Protein 8T9S (pdb70)

B-factor: mean 31.61, std 13.05, range [14.84, 89.94]

Foldseek 3Di:
DLVVQVLQLVQCQQLVFFVHSGGHSVFFDDKDKDWDDWDWDAPPVGRTDTRHIDIWIWTATNVGDITTGDVVLVVVQVVCVVVVHHHPD

Nearest PDB structures (foldseek):
  8t9s-assembly1_A  TM=1.011E+00  e=2.489E-17  Mycobacterium phage Phaedrus
  3ecp-assembly1_A-2  TM=4.169E-01  e=4.786E-01  Escherichia coli
  4dm0-assembly1_A-2  TM=3.915E-01  e=5.755E-01  Escherichia coli
  1mus-assembly1_A-2  TM=3.940E-01  e=6.921E-01  Escherichia coli
  1muh-assembly1_A-2  TM=3.281E-01  e=4.233E-01  Escherichia coli

Solvent-accessible surface area: 6319 Å² total; per-residue (Å²): 96,66,103,80,37,39,98,99,4,8,5,92,31,0,24,72,108,83,142,66,158,90,7,83,20,179,23,28,74,26,96,86,87,80,156,50,138,37,74,141,22,89,40,141,191,53,93,138,90,68,105,132,71,108,68,48,10,25,0,26,5,98,82,56,32,195,9,107,3,55,34,44,34,20,90,78,1,106,111,61,49,88,88,73,102,121,23,53,100

Secondary structure (DSSP, 8-state):
-HHHHHHHHHHHHHHTT---S---GGGEEEEEEEEEPPEEEE-TTS-EEEE--EEEEEEEETTS-EEEEPHHHHHHHHHHHHTTPPS--

Structure (mmCIF, N/CA/C/O backbone):
data_8T9S
#
_entry.id   8T9S
#
_cell.length_a   83.893
_cell.length_b   83.893
_cell.length_c   83.893
_cell.angle_alpha   90.00
_cell.angle_beta   90.00
_cell.angle_gamma   90.00
#
_symmetry.space_group_name_H-M   'I 2 3'
#
loop_
_entity.id
_entity.type
_entity.pdbx_description
1 polymer 'Minor tail protein'
2 non-polymer 'MAGNESIUM ION'
3 water water
#
loop_
_atom_site.group_PDB
_atom_site.id
_atom_site.type_symbol
_atom_site.label_atom_id
_atom_site.label_alt_id
_atom_site.label_comp_id
_atom_site.label_asym_id
_atom_site.label_entity_id
_atom_site.label_seq_id
_atom_site.pdbx_PDB_ins_code
_atom_site.Cartn_x
_atom_site.Cartn_y
_atom_site.Cartn_z
_atom_site.occupancy
_atom_site.B_iso_or_equiv
_atom_site.auth_seq_id
_atom_site.auth_comp_id
_atom_site.auth_asym_id
_atom_site.auth_atom_id
_atom_site.pdbx_PDB_model_num
ATOM 1 N N . GLY A 1 1 ? 10.826 -8.892 -0.073 1.00 40.10 -1 GLY A N 1
ATOM 2 C CA . GLY A 1 1 ? 12.285 -8.691 -0.249 1.00 37.38 -1 GLY A CA 1
ATOM 3 C C . GLY A 1 1 ? 13.072 -9.555 0.718 1.00 33.71 -1 GLY A C 1
ATOM 4 O O . GLY A 1 1 ? 13.961 -10.322 0.308 1.00 32.26 -1 GLY A O 1
ATOM 10 N N . SER A 1 2 ? 12.736 -9.449 2.010 1.00 31.89 0 SER A N 1
ATOM 11 C CA . SER A 1 2 ? 13.522 -10.146 3.01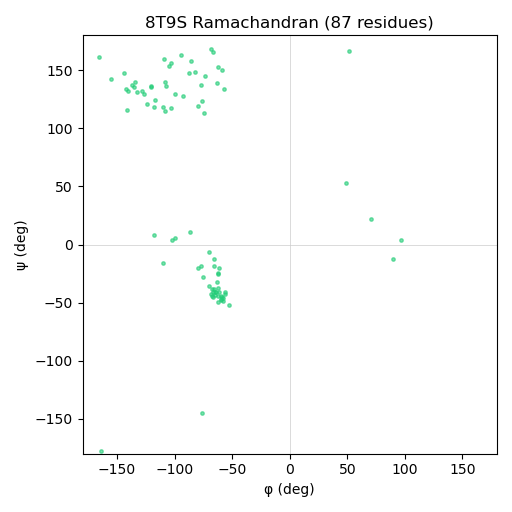8 1.00 30.03 0 SER A CA 1
ATOM 12 C C . SER A 1 2 ? 13.321 -11.649 2.945 1.00 25.17 0 SER A C 1
ATOM 13 O O . SER A 1 2 ? 14.267 -12.389 3.165 1.00 23.13 0 SER A O 1
ATOM 21 N N . VAL A 1 3 ? 12.102 -12.121 2.628 1.00 23.48 1 VAL A N 1
ATOM 22 C CA . VAL A 1 3 ? 11.897 -13.577 2.509 1.00 21.48 1 VAL A CA 1
ATOM 23 C C . VAL A 1 3 ? 12.635 -14.129 1.295 1.00 19.58 1 VAL A C 1
ATOM 24 O O . VAL A 1 3 ? 13.258 -15.183 1.361 1.00 19.42 1 VAL A O 1
ATOM 37 N N . THR A 1 4 ? 12.580 -13.429 0.171 1.00 18.88 2 THR A N 1
ATOM 38 C CA . THR A 1 4 ? 13.407 -13.832 -0.959 1.00 18.98 2 THR A CA 1
ATOM 39 C C . THR A 1 4 ? 14.873 -13.976 -0.545 1.00 18.20 2 THR A C 1
ATOM 40 O O . THR A 1 4 ? 15.525 -15.001 -0.797 1.00 17.95 2 THR A O 1
ATOM 51 N N . ALA A 1 5 ? 15.402 -12.940 0.091 1.00 18.19 3 ALA A N 1
ATOM 52 C CA . ALA A 1 5 ? 16.811 -12.932 0.427 1.00 18.35 3 ALA A CA 1
ATOM 53 C C . ALA A 1 5 ? 17.159 -14.033 1.410 1.00 17.62 3 ALA A C 1
ATOM 54 O O . ALA A 1 5 ? 18.224 -14.647 1.308 1.00 17.96 3 ALA A O 1
ATOM 61 N N . PHE A 1 6 ? 16.309 -14.254 2.399 1.00 17.19 4 PHE A N 1
ATOM 62 C CA . PHE A 1 6 ? 16.624 -15.257 3.411 1.00 17.34 4 PHE A CA 1
ATOM 63 C C . PHE A 1 6 ? 16.599 -16.646 2.801 1.00 17.85 4 PHE A C 1
ATOM 64 O O . PHE A 1 6 ? 17.493 -17.469 3.048 1.00 17.82 4 PHE A O 1
ATOM 81 N N . ARG A 1 7 ? 15.571 -16.918 1.993 1.00 18.68 5 ARG A N 1
ATOM 82 C CA . ARG A 1 7 ? 15.457 -18.220 1.348 1.00 19.29 5 ARG A CA 1
ATOM 83 C C . ARG A 1 7 ? 16.662 -18.491 0.459 1.00 19.02 5 ARG A C 1
ATOM 84 O O . ARG A 1 7 ? 17.232 -19.592 0.479 1.00 18.71 5 ARG A O 1
ATOM 105 N N . GLU A 1 8 ? 17.071 -17.491 -0.323 1.00 19.62 6 GLU A N 1
ATOM 106 C CA . GLU A 1 8 ? 18.227 -17.675 -1.197 1.00 20.71 6 GLU A CA 1
ATOM 107 C C . GLU A 1 8 ? 19.492 -17.870 -0.380 1.00 21.78 6 GLU A C 1
ATOM 108 O O . GLU A 1 8 ? 20.358 -18.692 -0.745 1.00 23.13 6 GLU A O 1
ATOM 120 N N . ALA A 1 9 ? 19.620 -17.135 0.731 1.00 21.16 7 ALA A N 1
ATOM 121 C CA . ALA A 1 9 ? 20.799 -17.271 1.580 1.00 21.15 7 ALA A CA 1
ATOM 122 C C . ALA A 1 9 ? 20.871 -18.659 2.206 1.00 20.98 7 ALA A C 1
ATOM 123 O O . ALA A 1 9 ? 21.947 -19.272 2.221 1.00 21.63 7 ALA A O 1
ATOM 130 N N . LEU A 1 10 ? 19.735 -19.178 2.711 1.00 20.25 8 LEU A N 1
ATOM 131 C CA . LEU A 1 10 ? 19.727 -20.514 3.299 1.00 20.11 8 LEU A CA 1
ATOM 132 C C . LEU A 1 10 ? 20.025 -21.571 2.253 1.00 20.70 8 LEU A C 1
ATOM 133 O O . LEU A 1 10 ? 20.764 -22.507 2.518 1.00 20.98 8 LEU A O 1
ATOM 149 N N . ALA A 1 11 ? 19.466 -21.431 1.049 1.00 21.36 9 ALA A N 1
ATOM 150 C CA . ALA A 1 11 ? 19.762 -22.379 -0.021 1.00 21.80 9 ALA A CA 1
ATOM 151 C C . ALA A 1 11 ? 21.246 -22.360 -0.377 1.00 22.92 9 ALA A C 1
ATOM 152 O O . ALA A 1 11 ? 21.871 -23.418 -0.544 1.00 23.67 9 ALA A O 1
ATOM 159 N N . ASP A 1 12 ? 21.829 -21.168 -0.485 1.00 23.88 10 ASP A N 1
ATOM 160 C CA . ASP A 1 12 ? 23.263 -21.065 -0.720 1.00 25.66 10 ASP A CA 1
ATOM 161 C C . ASP A 1 12 ? 24.027 -21.758 0.393 1.00 25.32 10 ASP A C 1
ATOM 162 O O . ASP A 1 12 ? 24.953 -22.532 0.137 1.00 25.92 10 ASP A O 1
ATOM 171 N N . HIS A 1 13 ? 23.626 -21.508 1.642 1.00 24.75 11 HIS A N 1
ATOM 172 C CA . HIS A 1 13 ? 24.330 -22.052 2.807 1.00 24.16 11 HIS A CA 1
ATOM 173 C C . HIS A 1 13 ? 24.352 -23.583 2.803 1.00 25.53 11 HIS A C 1
ATOM 174 O O . HIS A 1 13 ? 25.404 -24.198 3.042 1.00 26.09 11 HIS A O 1
ATOM 188 N N . VAL A 1 14 ? 23.200 -24.227 2.562 1.00 26.17 12 VAL A N 1
ATOM 189 C CA . VAL A 1 14 ? 23.180 -25.693 2.636 1.00 27.02 12 VAL A CA 1
ATOM 190 C C . VAL A 1 14 ? 23.751 -26.336 1.370 1.00 28.09 12 VAL A C 1
ATOM 191 O O . VAL A 1 14 ? 24.168 -27.501 1.406 1.00 27.86 12 VAL A O 1
ATOM 204 N N . SER A 1 15 ? 23.790 -25.600 0.255 1.00 29.84 13 SER A N 1
ATOM 205 C CA . SER A 1 15 ? 24.455 -26.108 -0.936 1.00 32.10 13 SER A CA 1
ATOM 206 C C . SER A 1 15 ? 25.890 -26.472 -0.615 1.00 36.15 13 SER A C 1
ATOM 207 O O . SER A 1 15 ? 26.409 -27.502 -1.078 1.00 37.06 13 SER A O 1
ATOM 215 N N . GLY A 1 16 ? 26.551 -25.637 0.177 1.00 39.18 14 GLY A N 1
ATOM 216 C CA . GLY A 1 16 ? 27.905 -25.933 0.573 1.00 42.70 14 GLY A CA 1
ATOM 217 C C . GLY A 1 16 ? 28.048 -27.095 1.541 1.00 45.83 14 GLY A C 1
ATOM 218 O O . GLY A 1 16 ? 29.172 -27.506 1.810 1.00 48.14 14 GLY A O 1
ATOM 222 N N . ARG A 1 17 ? 26.958 -27.657 2.048 1.00 45.62 15 ARG A N 1
ATOM 223 C CA . ARG A 1 17 ? 27.043 -28.638 3.123 1.00 45.00 15 ARG A CA 1
ATOM 224 C C . ARG A 1 17 ? 26.496 -30.001 2.726 1.00 46.32 15 ARG A C 1
ATOM 225 O O . ARG A 1 17 ? 26.379 -30.896 3.580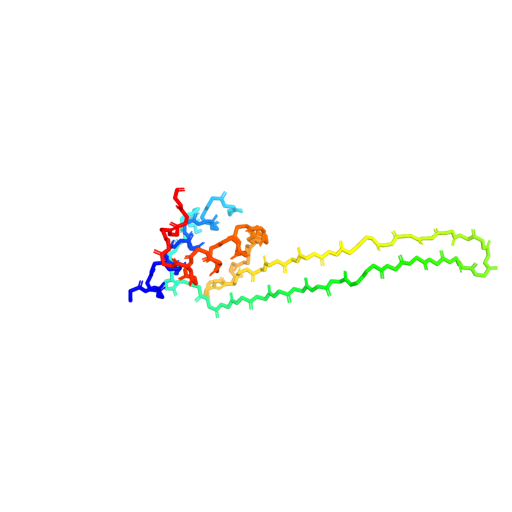 1.00 45.59 15 ARG A O 1
ATOM 246 N N . LEU A 1 18 ? 26.176 -30.191 1.464 1.00 48.96 16 LEU A N 1
ATOM 247 C CA . LEU A 1 18 ? 25.481 -31.394 1.017 1.00 51.94 16 LEU A CA 1
ATOM 248 C C . LEU A 1 18 ? 26.426 -32.604 0.953 1.00 53.49 16 LEU A C 1
ATOM 249 O O . LEU A 1 18 ? 26.505 -33.407 1.897 1.00 54.25 16 LEU A O 1
ATOM 265 N N . ARG A 1 27 ? 21.384 -36.181 -7.227 1.00 50.52 25 ARG A N 1
ATOM 266 C CA . ARG A 1 27 ? 21.020 -34.759 -7.162 1.00 49.61 25 ARG A CA 1
ATOM 267 C C . ARG A 1 27 ? 22.279 -33.911 -7.074 1.00 50.79 25 ARG A C 1
ATOM 268 O O . ARG A 1 27 ? 23.358 -34.415 -6.772 1.00 50.94 25 ARG A O 1
ATOM 289 N N . SER A 1 28 ? 22.128 -32.609 -7.287 1.00 51.95 26 SER A N 1
ATOM 290 C CA . SER A 1 28 ? 23.289 -31.734 -7.336 1.00 53.15 26 SER A CA 1
ATOM 291 C C . SER A 1 28 ? 23.694 -31.274 -5.950 1.00 53.04 26 SER A C 1
ATOM 292 O O . SER A 1 28 ? 22.888 -31.270 -5.016 1.00 52.39 26 SER A O 1
ATOM 300 N N . MET A 1 29 ? 24.959 -30.863 -5.832 1.00 54.27 27 MET A N 1
ATOM 301 C CA . MET A 1 29 ? 25.401 -30.226 -4.600 1.00 56.21 27 MET A CA 1
ATOM 302 C C . MET A 1 29 ? 24.703 -28.890 -4.376 1.00 51.65 27 MET A C 1
ATOM 303 O O . MET A 1 29 ? 24.699 -28.404 -3.242 1.00 52.22 27 MET A O 1
ATOM 317 N N . THR A 1 30 ? 24.105 -28.296 -5.425 1.00 46.74 28 THR A N 1
ATOM 318 C CA . THR A 1 30 ? 23.460 -26.985 -5.356 1.00 42.53 28 THR A CA 1
ATOM 319 C C . THR A 1 30 ? 21.974 -27.125 -5.055 1.00 37.44 28 THR A C 1
ATOM 320 O O . THR A 1 30 ? 21.270 -27.863 -5.736 1.00 36.94 28 THR A O 1
ATOM 331 N N . VAL A 1 31 ? 21.508 -26.413 -4.034 1.00 33.73 29 VAL A N 1
ATOM 332 C CA . VAL A 1 31 ? 20.122 -26.475 -3.584 1.00 31.32 29 VAL A CA 1
ATOM 333 C C . VAL A 1 31 ? 19.421 -25.187 -3.970 1.00 31.39 29 VAL A C 1
ATOM 334 O O . VAL A 1 31 ? 19.998 -24.111 -3.829 1.00 30.97 29 VAL A O 1
ATOM 347 N N . GLU A 1 32 ? 18.174 -25.297 -4.423 1.00 33.14 30 GLU A N 1
ATOM 348 C CA . GLU A 1 32 ? 17.361 -24.129 -4.731 1.00 35.68 30 GLU A CA 1
ATOM 349 C C . GLU A 1 32 ? 16.319 -23.911 -3.646 1.00 35.68 30 GLU A C 1
ATOM 350 O O . GLU A 1 32 ? 15.875 -24.871 -3.020 1.00 35.73 30 GLU A O 1
ATOM 362 N N . ALA A 1 33 ? 15.879 -22.645 -3.487 1.00 36.77 31 ALA A N 1
ATOM 363 C CA . ALA A 1 33 ? 14.943 -22.308 -2.412 1.00 37.41 31 ALA A CA 1
ATOM 364 C C . ALA A 1 33 ? 13.623 -23.039 -2.546 1.00 37.63 31 ALA A C 1
ATOM 365 O O . ALA A 1 33 ? 13.041 -23.456 -1.530 1.00 37.36 31 ALA A O 1
ATOM 372 N N . ARG A 1 34 ? 13.139 -23.214 -3.789 1.00 37.99 32 ARG A N 1
ATOM 373 C CA . ARG A 1 34 ? 11.875 -23.910 -3.980 1.00 39.43 32 ARG A CA 1
ATOM 374 C C . ARG A 1 34 ? 11.947 -25.332 -3.463 1.00 39.14 32 ARG A C 1
ATOM 375 O O . ARG A 1 34 ? 10.897 -25.931 -3.185 1.00 40.79 32 ARG A O 1
ATOM 396 N N . GLU A 1 35 ? 13.157 -25.884 -3.312 1.00 37.01 33 GLU A N 1
ATOM 397 C CA . GLU A 1 35 ? 13.282 -27.237 -2.801 1.00 36.08 33 GLU A CA 1
ATOM 398 C C . GLU A 1 35 ? 13.084 -27.297 -1.302 1.00 35.42 33 GLU A C 1
ATOM 399 O O . GLU A 1 35 ? 12.842 -28.384 -0.775 1.00 36.46 33 GLU A O 1
ATOM 411 N N . ILE A 1 36 ? 13.202 -26.169 -0.606 1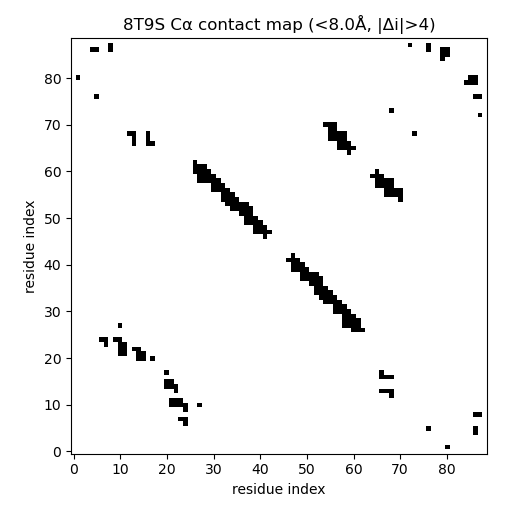.00 34.42 34 ILE A N 1
ATOM 412 C CA . ILE A 1 36 ? 13.165 -26.167 0.862 1.00 34.14 34 ILE A CA 1
ATOM 413 C C . ILE A 1 36 ? 11.728 -26.379 1.328 1.00 34.49 34 ILE A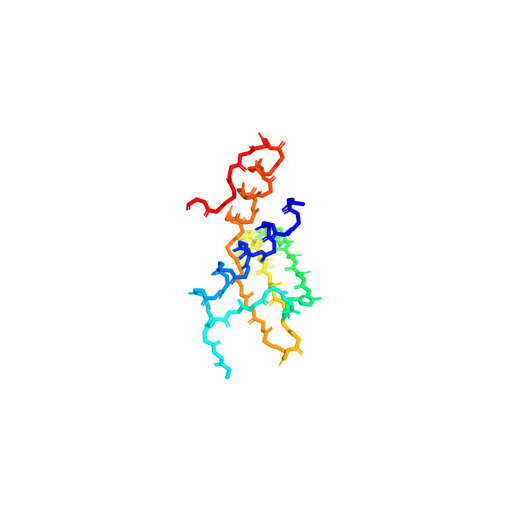 C 1
ATOM 414 O O . ILE A 1 36 ? 10.866 -25.522 1.115 1.00 35.52 34 ILE A O 1
ATOM 430 N N . SER A 1 37 ? 11.468 -27.523 1.973 1.00 33.73 35 SER A N 1
ATOM 431 C CA . SER A 1 37 ? 10.128 -27.883 2.401 1.00 33.01 35 SER A CA 1
ATOM 432 C C . SER A 1 37 ? 9.943 -27.838 3.907 1.00 30.34 35 SER A C 1
ATOM 433 O O . SER A 1 37 ? 8.804 -27.824 4.371 1.00 30.36 35 SER A O 1
ATOM 441 N N . GLY A 1 38 ? 11.019 -27.808 4.679 1.00 27.79 36 GLY A N 1
ATOM 442 C CA . GLY A 1 38 ? 10.874 -27.757 6.117 1.00 25.24 36 GLY A CA 1
ATOM 443 C C . GLY A 1 38 ? 12.156 -27.383 6.822 1.00 22.86 36 GLY A C 1
ATOM 444 O O . GLY A 1 38 ? 13.255 -27.504 6.274 1.00 22.71 36 GLY A O 1
ATOM 448 N N . ILE A 1 39 ? 11.995 -26.950 8.064 1.00 21.21 37 ILE A N 1
ATOM 449 C CA . ILE A 1 39 ? 13.104 -26.717 8.967 1.00 20.02 37 ILE A CA 1
ATOM 450 C C . ILE A 1 39 ? 12.734 -27.306 10.319 1.00 19.55 37 ILE A C 1
ATOM 451 O O . ILE A 1 39 ? 11.622 -27.096 10.811 1.00 19.16 37 ILE A O 1
ATOM 467 N N . ASP A 1 40 ? 13.683 -28.014 10.933 1.00 20.32 38 ASP A N 1
ATOM 468 C CA . ASP A 1 40 ? 13.530 -28.582 12.261 1.00 21.81 38 ASP A CA 1
ATOM 469 C C . ASP A 1 40 ? 14.725 -28.135 13.081 1.00 19.69 38 ASP A C 1
ATOM 470 O O . ASP A 1 40 ? 15.866 -28.212 12.620 1.00 19.82 38 ASP A O 1
ATOM 479 N N . VAL A 1 41 ? 14.449 -27.643 14.287 1.00 18.27 39 VAL A N 1
ATOM 480 C CA . VAL A 1 41 ? 15.476 -27.228 15.238 1.00 17.69 39 VAL A CA 1
ATOM 481 C C . VAL A 1 41 ? 15.225 -27.947 16.554 1.00 18.74 39 VAL A C 1
ATOM 482 O O . VAL A 1 41 ? 14.103 -27.942 17.078 1.00 18.86 39 VAL A O 1
ATOM 495 N N . THR A 1 42 ? 16.257 -28.569 17.089 1.00 20.20 40 THR A N 1
ATOM 496 C CA . THR A 1 42 ? 16.163 -29.151 18.427 1.00 21.69 40 THR A CA 1
ATOM 497 C C . THR A 1 42 ? 17.194 -28.518 19.340 1.00 19.34 40 THR A C 1
ATOM 498 O O . THR A 1 42 ? 18.364 -28.315 18.949 1.00 18.84 40 THR A O 1
ATOM 509 N N . TRP A 1 43 ? 16.744 -28.194 20.554 1.00 18.44 41 TRP A N 1
ATOM 510 C CA . TRP A 1 43 ? 17.619 -27.812 21.658 1.00 18.28 41 TRP A CA 1
ATOM 511 C C . TRP A 1 43 ? 17.579 -28.935 22.679 1.00 18.63 41 TRP A C 1
ATOM 512 O O . TRP A 1 43 ? 16.510 -29.229 23.234 1.00 19.14 41 TRP A O 1
ATOM 533 N N . SER A 1 44 ? 18.730 -29.551 22.924 1.00 18.95 42 SER A N 1
ATOM 534 C CA . SER A 1 44 ? 18.868 -30.571 23.948 1.00 20.59 42 SER A CA 1
ATOM 535 C C . SER A 1 44 ? 19.554 -29.931 25.142 1.00 21.37 42 SER A C 1
ATOM 536 O O . SER A 1 44 ? 20.718 -29.497 25.028 1.00 20.34 42 SER A O 1
ATOM 544 N N . GLU A 1 45 ? 18.848 -29.896 26.278 1.00 23.78 43 GLU A N 1
ATOM 545 C CA . GLU A 1 45 ? 19.402 -29.369 27.517 1.00 26.65 43 GLU A CA 1
ATOM 546 C C . GLU A 1 45 ? 20.588 -30.210 27.951 1.00 24.95 43 GLU A C 1
ATOM 547 O O . GLU A 1 45 ? 20.667 -31.410 27.684 1.00 25.24 43 GLU A O 1
ATOM 559 N N . GLY A 1 46 ? 21.499 -29.604 28.669 1.00 24.01 44 GLY A N 1
ATOM 560 C CA . GLY A 1 46 ? 22.555 -30.409 29.257 1.00 24.60 44 GLY A CA 1
ATOM 561 C C . GLY A 1 46 ? 22.010 -31.346 30.320 1.00 24.54 44 GLY A C 1
ATOM 562 O O . GLY A 1 46 ? 20.872 -31.207 30.793 1.00 25.86 44 GLY A O 1
ATOM 566 N N . ASP A 1 47 ? 22.825 -32.327 30.706 1.00 23.22 45 ASP A N 1
ATOM 567 C CA . ASP A 1 47 ? 22.476 -33.142 31.858 1.00 23.66 45 ASP A CA 1
ATOM 568 C C . ASP A 1 47 ? 23.750 -33.711 32.443 1.00 21.93 45 ASP A C 1
ATOM 569 O O . ASP A 1 47 ? 24.674 -34.045 31.714 1.00 21.57 45 ASP A O 1
ATOM 578 N N . GLN A 1 48 ? 23.799 -33.779 33.770 1.00 21.97 46 GLN A N 1
ATOM 579 C CA . GLN A 1 48 ? 24.925 -34.349 34.473 1.00 23.48 46 GLN A CA 1
ATOM 580 C C . GLN A 1 48 ? 24.354 -35.210 35.573 1.00 24.47 46 GLN A C 1
ATOM 581 O O . GLN A 1 48 ? 23.412 -34.804 36.251 1.00 24.53 46 GLN A O 1
ATOM 595 N N . GLY A 1 49 ? 24.919 -36.390 35.767 1.00 26.43 47 GLY A N 1
ATOM 596 C CA . GLY A 1 49 ? 24.410 -37.256 36.821 1.00 27.67 47 GLY A CA 1
ATOM 597 C C . GLY A 1 49 ? 25.395 -38.349 37.140 1.00 28.52 47 GLY A C 1
ATOM 598 O O . GLY A 1 49 ? 26.481 -38.416 36.567 1.00 28.08 47 GLY A O 1
ATOM 602 N N . THR A 1 50 ? 24.981 -39.206 38.066 1.00 30.22 48 THR A N 1
ATOM 603 C CA . THR A 1 50 ? 25.747 -40.371 38.464 1.00 32.60 48 THR A CA 1
ATOM 604 C C . THR A 1 50 ? 24.769 -41.519 38.668 1.00 33.94 48 THR A C 1
ATOM 605 O O . THR A 1 50 ? 23.739 -41.338 39.326 1.00 35.71 48 THR A O 1
ATOM 616 N N . SER A 1 51 ? 25.070 -42.688 38.108 1.00 33.31 49 SER A N 1
ATOM 617 C CA . SER A 1 51 ? 24.237 -43.847 38.375 1.00 32.95 49 SER A CA 1
ATOM 618 C C . SER A 1 51 ? 24.393 -44.280 39.831 1.00 33.74 49 SER A C 1
ATOM 619 O O . SER A 1 51 ? 25.311 -43.859 40.552 1.00 32.19 49 SER A O 1
ATOM 627 N N . ASP A 1 52 ? 23.497 -45.172 40.266 1.00 36.84 50 ASP A N 1
ATOM 628 C CA . ASP A 1 52 ? 23.589 -45.663 41.633 1.00 40.55 50 ASP A CA 1
ATOM 629 C C . ASP A 1 52 ? 24.852 -46.478 41.864 1.00 40.30 50 ASP A C 1
ATOM 630 O O . ASP A 1 52 ? 25.183 -46.757 43.021 1.00 40.57 50 ASP A O 1
ATOM 639 N N . TYR A 1 53 ? 25.558 -46.852 40.799 1.00 40.31 51 TYR A N 1
ATOM 640 C CA . TYR A 1 53 ? 26.765 -47.661 40.872 1.00 41.15 51 TYR A CA 1
ATOM 641 C C . TYR A 1 53 ? 28.032 -46.831 40.706 1.00 39.52 51 TYR A C 1
ATOM 642 O O . TYR A 1 53 ? 29.139 -47.391 40.681 1.00 40.29 51 TYR A O 1
ATOM 660 N N . GLY A 1 54 ? 27.905 -45.518 40.602 1.00 37.32 52 GLY A N 1
ATOM 661 C CA . GLY A 1 54 ? 29.056 -44.650 40.575 1.00 36.13 52 GLY A CA 1
ATOM 662 C C . GLY A 1 54 ? 29.530 -44.223 39.201 1.00 36.02 52 GLY A C 1
ATOM 663 O O . GLY A 1 54 ? 30.551 -43.526 39.113 1.00 36.56 5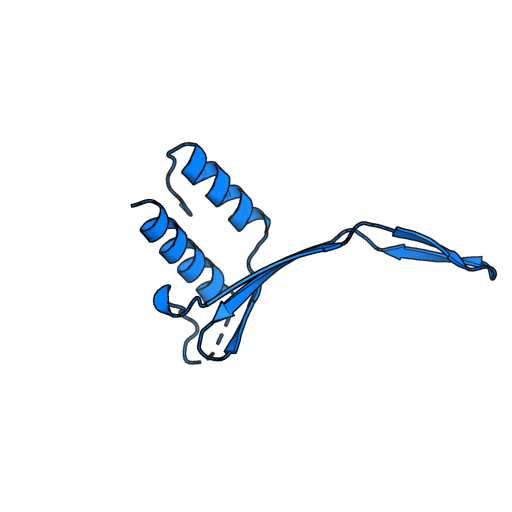2 GLY A O 1
ATOM 667 N N . ASP A 1 55 ? 28.836 -44.601 38.134 1.00 35.80 53 ASP A N 1
ATOM 668 C CA . ASP A 1 55 ? 29.238 -44.167 36.804 1.00 37.02 53 ASP A CA 1
ATOM 669 C C . ASP A 1 55 ? 28.763 -42.734 36.563 1.00 35.46 53 ASP A C 1
ATOM 670 O O . ASP A 1 55 ? 27.561 -42.458 36.581 1.00 34.67 53 ASP A O 1
ATOM 679 N N . GLU A 1 56 ? 29.702 -41.830 36.333 1.00 35.64 54 GLU A N 1
ATOM 680 C CA . GLU A 1 56 ? 29.362 -40.450 36.028 1.00 37.06 54 GLU A CA 1
ATOM 681 C C . GLU A 1 56 ? 29.025 -40.313 34.546 1.00 31.40 54 GLU A C 1
ATOM 682 O O . GLU A 1 56 ? 29.550 -41.045 33.702 1.00 31.66 54 GLU A O 1
ATOM 694 N N . TYR A 1 57 ? 28.123 -39.384 34.233 1.00 26.23 55 TYR A N 1
ATOM 695 C CA . TYR A 1 57 ? 27.820 -39.065 32.852 1.00 23.40 55 TYR A CA 1
ATOM 696 C C . TYR A 1 57 ? 27.553 -37.566 32.738 1.00 20.79 55 TYR A C 1
ATOM 697 O O . TYR A 1 57 ? 27.037 -36.930 33.670 1.00 20.04 55 TYR A O 1
ATOM 715 N N . THR A 1 58 ? 27.922 -37.011 31.578 1.00 19.60 56 THR A N 1
ATOM 716 C CA . THR A 1 58 ? 27.777 -35.590 31.265 1.00 19.41 56 THR A CA 1
ATOM 717 C C . THR A 1 58 ? 27.357 -35.482 29.808 1.00 18.49 56 THR A C 1
ATOM 718 O O . THR A 1 58 ? 28.070 -35.910 28.902 1.00 19.36 56 THR A O 1
ATOM 729 N N . HIS A 1 59 ? 26.176 -34.967 29.574 1.00 17.73 57 HIS A N 1
ATOM 730 C CA . HIS A 1 59 ? 25.672 -34.753 28.230 1.00 17.38 57 HIS A CA 1
ATOM 731 C C . HIS A 1 59 ? 25.676 -33.265 27.964 1.00 17.01 57 HIS A C 1
ATOM 732 O O . HIS A 1 59 ? 24.961 -32.508 28.644 1.00 17.13 57 HIS A O 1
ATOM 746 N N . LEU A 1 60 ? 26.497 -32.845 27.012 1.00 16.74 58 LEU A N 1
ATOM 747 C CA . LEU A 1 60 ? 26.576 -31.425 26.691 1.00 16.72 58 LEU A CA 1
ATOM 748 C C . LEU A 1 60 ? 25.329 -30.980 25.932 1.00 16.76 58 LEU A C 1
ATOM 749 O O . LEU A 1 60 ? 24.757 -31.750 25.141 1.00 17.23 58 LEU A O 1
ATOM 765 N N . PRO A 1 61 ? 24.881 -29.756 26.158 1.00 16.62 59 PRO A N 1
ATOM 766 C CA . PRO A 1 61 ? 23.747 -29.241 25.374 1.00 17.43 59 PRO A CA 1
ATOM 767 C C . PRO A 1 61 ? 24.079 -29.263 23.881 1.00 17.60 59 PRO A C 1
ATOM 768 O O . PRO A 1 61 ? 25.240 -29.108 23.477 1.00 17.83 59 PRO A O 1
ATOM 779 N N . GLU A 1 62 ? 23.038 -29.435 23.059 1.00 17.87 60 GLU A N 1
ATOM 780 C CA . GLU A 1 62 ? 23.195 -29.483 21.619 1.00 18.63 60 GLU A CA 1
ATOM 781 C C . GLU A 1 62 ? 22.125 -28.624 20.968 1.00 18.09 60 GLU A C 1
ATOM 782 O O . GLU A 1 62 ? 20.967 -28.626 21.392 1.00 18.08 60 GLU A O 1
ATOM 794 N N . LEU A 1 63 ? 22.511 -27.899 19.917 1.00 18.09 61 LEU A N 1
ATOM 795 C CA . LEU A 1 63 ? 21.590 -27.120 19.088 1.00 17.85 61 LEU A CA 1
ATOM 796 C C . LEU A 1 63 ? 21.784 -27.596 17.652 1.00 18.12 61 LEU A C 1
ATOM 797 O O . LEU A 1 63 ? 22.892 -27.519 17.114 1.00 18.34 61 LEU A O 1
ATOM 813 N N . THR A 1 64 ? 20.721 -28.089 17.038 1.00 18.70 62 THR A N 1
ATOM 814 C CA . THR A 1 64 ? 20.800 -28.689 15.722 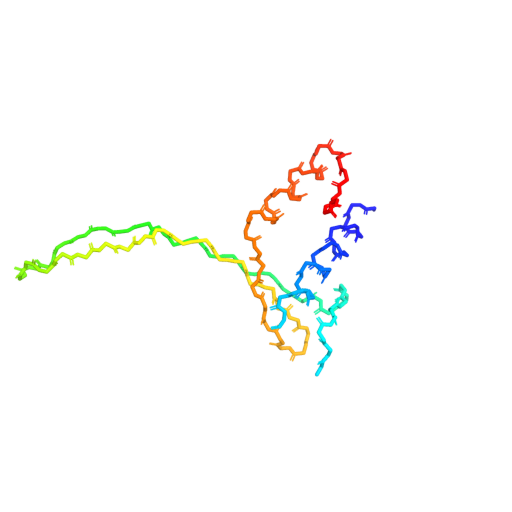1.00 19.94 62 THR A CA 1
ATOM 815 C C . THR A 1 64 ? 19.708 -28.142 14.831 1.00 18.94 62 THR A C 1
ATOM 816 O O . THR A 1 64 ? 18.543 -28.102 15.233 1.00 19.64 62 THR A O 1
ATOM 827 N N . VAL A 1 65 ? 20.086 -27.715 13.630 1.00 17.92 63 VAL A N 1
ATOM 828 C CA . VAL A 1 65 ? 19.166 -27.173 12.643 1.00 17.60 63 VAL A CA 1
ATOM 829 C C . VAL A 1 65 ? 19.215 -28.078 11.423 1.00 18.31 63 VAL A C 1
ATOM 830 O O . VAL A 1 65 ? 20.273 -28.223 10.804 1.00 18.68 63 VAL A O 1
ATOM 843 N N . THR A 1 66 ? 18.084 -28.683 11.081 1.00 19.27 64 THR A N 1
ATOM 844 C CA . THR A 1 66 ? 17.983 -29.587 9.937 1.00 20.86 64 THR A CA 1
ATOM 845 C C . THR A 1 66 ? 17.026 -29.017 8.902 1.00 20.81 64 THR A C 1
ATOM 846 O O . THR A 1 66 ? 15.868 -28.735 9.217 1.00 21.07 64 THR A O 1
ATOM 857 N N . VAL A 1 67 ? 17.513 -28.859 7.664 1.00 21.35 65 VAL A N 1
ATOM 858 C CA . VAL A 1 67 ? 16.713 -28.394 6.530 1.00 22.17 65 VAL A CA 1
ATOM 859 C C . VAL A 1 67 ? 16.303 -29.600 5.693 1.00 23.34 65 VAL A C 1
ATOM 860 O O . VAL A 1 67 ? 17.149 -30.414 5.315 1.00 23.45 65 VAL A O 1
ATOM 873 N N . SER A 1 68 ? 15.010 -29.702 5.382 1.00 24.83 66 SER A N 1
ATOM 874 C CA . SER A 1 68 ? 14.462 -30.798 4.600 1.00 26.59 66 SER A CA 1
ATOM 875 C C . SER A 1 68 ? 14.092 -30.300 3.218 1.00 27.51 66 SER A C 1
ATOM 876 O O . SER A 1 68 ? 13.498 -29.234 3.083 1.00 26.84 66 SER A O 1
ATOM 884 N N . LEU A 1 69 ? 14.430 -31.092 2.200 1.00 29.88 67 LEU A N 1
ATOM 885 C CA . LEU A 1 69 ? 14.164 -30.764 0.808 1.00 32.00 67 LEU A CA 1
ATOM 886 C C . LEU A 1 69 ? 13.059 -31.669 0.264 1.00 35.38 67 LEU A C 1
ATOM 887 O O . LEU A 1 69 ? 12.791 -32.757 0.790 1.00 35.48 67 LEU A O 1
ATOM 903 N N . THR A 1 70 ? 12.428 -31.209 -0.824 1.00 38.54 68 THR A N 1
ATOM 904 C CA . THR A 1 70 ? 11.263 -31.907 -1.358 1.00 41.28 68 THR A CA 1
ATOM 905 C C . THR A 1 70 ? 11.608 -33.302 -1.811 1.00 42.37 68 THR A C 1
ATOM 906 O O . THR A 1 70 ? 10.727 -34.167 -1.859 1.00 43.15 68 THR A O 1
ATOM 917 N N . ASP A 1 71 ? 12.861 -33.545 -2.167 1.00 42.80 69 ASP A N 1
ATOM 918 C CA . ASP A 1 71 ? 13.285 -34.875 -2.604 1.00 43.04 69 ASP A CA 1
ATOM 919 C C . ASP A 1 71 ? 13.689 -35.772 -1.432 1.00 42.96 69 ASP A C 1
ATOM 920 O O . ASP A 1 71 ? 14.259 -36.849 -1.649 1.00 43.94 69 ASP A O 1
ATOM 929 N N . GLY A 1 72 ? 13.413 -35.358 -0.209 1.00 41.64 70 GLY A N 1
ATOM 930 C CA . GLY A 1 72 ? 13.776 -36.139 0.940 1.00 40.17 70 GLY A CA 1
ATOM 931 C C . GLY A 1 72 ? 15.148 -35.846 1.488 1.00 38.85 70 GLY A C 1
ATOM 932 O O . GLY A 1 72 ? 15.459 -36.283 2.605 1.00 39.25 70 GLY A O 1
ATOM 936 N N . THR A 1 73 ? 15.978 -35.117 0.752 1.00 37.22 71 THR A N 1
ATOM 937 C CA . THR A 1 73 ? 17.279 -34.731 1.266 1.00 35.52 71 THR A CA 1
ATOM 938 C C . THR A 1 73 ? 17.131 -33.957 2.574 1.00 33.20 71 THR A C 1
ATOM 939 O O . THR A 1 73 ? 16.297 -33.057 2.691 1.00 32.27 71 THR A O 1
ATOM 950 N N . ARG A 1 74 ? 17.944 -34.318 3.558 1.00 32.88 72 ARG A N 1
ATOM 951 C CA . ARG A 1 74 ? 18.044 -33.601 4.818 1.00 33.75 72 ARG A CA 1
ATOM 952 C C . ARG A 1 74 ? 19.486 -33.147 4.942 1.00 30.39 72 ARG A C 1
ATOM 953 O O . ARG A 1 74 ? 20.393 -33.924 4.669 1.00 30.84 72 ARG A O 1
ATOM 974 N N . VAL A 1 75 ? 19.704 -31.896 5.345 1.00 27.49 73 VAL A N 1
ATOM 975 C CA . VAL A 1 75 ? 21.038 -31.301 5.438 1.00 25.67 73 VAL A CA 1
ATOM 976 C C . VAL A 1 75 ? 21.069 -30.401 6.672 1.00 24.85 73 VAL A C 1
ATOM 977 O O . VAL A 1 75 ? 20.124 -29.646 6.936 1.00 24.25 73 VAL A O 1
ATOM 990 N N . HIS A 1 76 ? 22.130 -30.517 7.462 1.00 25.28 74 HIS A N 1
ATOM 991 C CA . HIS A 1 76 ? 22.288 -29.664 8.635 1.00 26.98 74 HIS A CA 1
ATOM 992 C C . HIS A 1 76 ? 22.756 -28.262 8.216 1.00 25.76 74 HIS A C 1
ATOM 993 O O . HIS A 1 76 ? 23.628 -28.106 7.338 1.00 26.99 74 HIS A O 1
ATOM 1007 N N . ALA A 1 77 ? 22.170 -27.238 8.836 1.00 23.10 75 ALA A N 1
ATOM 1008 C CA . ALA A 1 77 ? 22.647 -25.869 8.722 1.00 21.15 75 ALA A CA 1
ATOM 1009 C C . ALA A 1 77 ? 23.397 -25.484 9.993 1.00 19.47 75 ALA A C 1
ATOM 1010 O O . ALA A 1 77 ? 23.155 -26.017 11.083 1.00 19.92 75 ALA A O 1
ATOM 1017 N N . ASP A 1 78 ? 24.270 -24.518 9.855 1.00 18.22 76 ASP A N 1
ATOM 1018 C CA . ASP A 1 78 ? 25.017 -24.042 11.019 1.00 17.97 76 ASP A CA 1
ATOM 1019 C C . ASP A 1 78 ? 24.124 -23.154 11.889 1.00 17.14 76 ASP A C 1
ATOM 1020 O O . ASP A 1 78 ? 23.559 -22.168 11.385 1.00 16.76 76 ASP A O 1
ATOM 1029 N N . PRO A 1 79 ? 23.950 -23.473 13.173 1.00 16.97 77 PRO A N 1
ATOM 1030 C CA . PRO A 1 79 ? 23.040 -22.667 13.996 1.00 16.41 77 PRO A CA 1
ATOM 1031 C C . PRO A 1 79 ? 23.481 -21.239 14.144 1.00 15.81 77 PRO A C 1
ATOM 1032 O O . PRO A 1 79 ? 22.645 -20.344 14.262 1.00 15.80 77 PRO A O 1
ATOM 1043 N N . GLY A 1 80 ? 24.786 -21.009 14.150 1.00 16.18 78 GLY A N 1
ATOM 1044 C CA . GLY A 1 80 ? 25.286 -19.646 14.245 1.00 16.76 78 GLY A CA 1
ATOM 1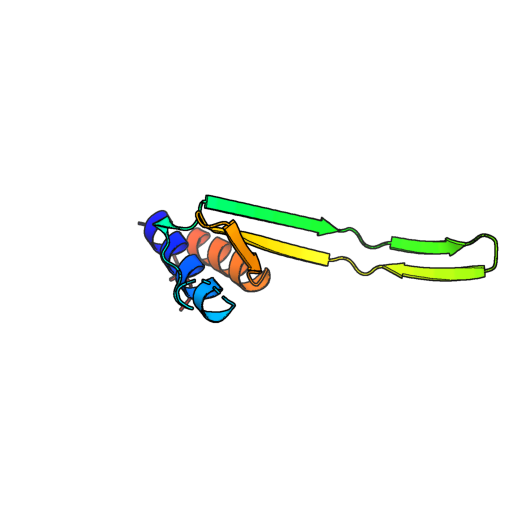045 C C . GLY A 1 80 ? 24.951 -18.815 13.024 1.00 17.00 78 GLY A C 1
ATOM 1046 O O . GLY A 1 80 ? 24.512 -17.660 13.148 1.00 17.69 78 GLY A O 1
ATOM 1050 N N . TRP A 1 81 ? 25.150 -19.392 11.828 1.00 16.74 79 TRP A N 1
ATOM 1051 C CA . TRP A 1 81 ? 24.750 -18.722 10.597 1.00 16.79 79 TRP A CA 1
ATOM 1052 C C . TRP A 1 81 ? 23.254 -18.380 10.637 1.00 16.36 79 TRP A C 1
ATOM 1053 O O . TRP A 1 81 ? 22.828 -17.282 10.244 1.00 16.26 79 TRP A O 1
ATOM 1074 N N . CYS A 1 82 ? 22.437 -19.312 11.112 1.00 16.41 80 CYS A N 1
ATOM 1075 C CA . CYS A 1 82 ? 20.997 -19.084 11.132 1.00 16.68 80 CYS A CA 1
ATOM 1076 C C . CYS A 1 82 ? 20.662 -17.904 12.024 1.00 16.21 80 CYS A C 1
ATOM 1077 O O . CYS A 1 82 ? 19.899 -17.017 11.630 1.00 16.47 80 CYS A O 1
ATOM 1085 N N . ILE A 1 83 ? 21.204 -17.890 13.250 1.00 15.68 81 ILE A N 1
ATOM 1086 C CA . ILE A 1 83 ? 20.880 -16.822 14.180 1.00 15.68 81 ILE A CA 1
ATOM 1087 C C . ILE A 1 83 ? 21.456 -15.514 13.681 1.00 15.31 81 ILE A C 1
ATOM 1088 O O . ILE A 1 83 ? 20.824 -14.445 13.788 1.00 15.52 81 ILE A O 1
ATOM 1104 N N . GLU A 1 84 ? 22.654 -15.573 13.106 1.00 15.18 82 GLU A N 1
ATOM 1105 C CA . GLU A 1 84 ? 23.251 -14.356 12.584 1.00 15.29 82 GLU A CA 1
ATOM 1106 C C . GLU A 1 84 ? 22.354 -13.721 11.550 1.00 15.15 82 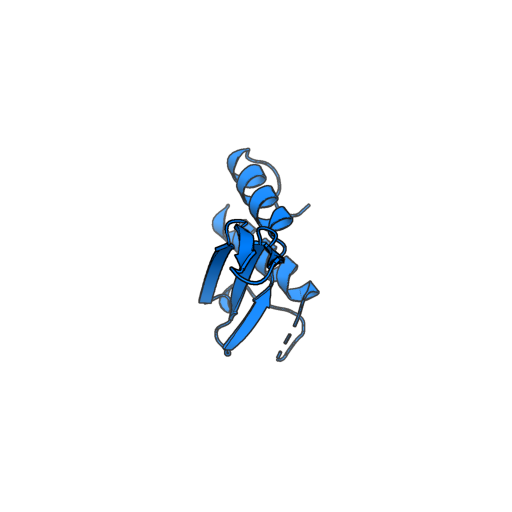GLU A C 1
ATOM 1107 O O . GLU A 1 84 ? 22.169 -12.496 11.540 1.00 15.98 82 GLU A O 1
ATOM 1119 N N . ASN A 1 85 ? 21.834 -14.525 10.632 1.00 15.03 83 ASN A N 1
ATOM 1120 C CA . ASN A 1 85 ? 21.051 -13.951 9.548 1.00 15.65 83 ASN A CA 1
ATOM 1121 C C . ASN A 1 85 ? 19.665 -13.516 9.957 1.00 15.22 83 ASN A C 1
ATOM 1122 O O . ASN A 1 85 ? 19.140 -12.571 9.372 1.00 15.17 83 ASN A O 1
ATOM 1133 N N . LEU A 1 86 ? 19.079 -14.147 10.969 1.00 15.27 84 LEU A N 1
ATOM 1134 C CA . LEU A 1 86 ? 17.872 -13.583 11.582 1.00 15.10 84 LEU A CA 1
ATOM 1135 C C . LEU A 1 86 ? 18.143 -12.185 12.142 1.00 14.90 84 LEU A C 1
ATOM 1136 O O . LEU A 1 86 ? 17.341 -11.256 11.951 1.00 15.16 84 LEU A O 1
ATOM 1152 N N . LEU A 1 87 ? 19.258 -12.029 12.874 1.00 14.93 85 LEU A N 1
ATOM 1153 C CA . LEU A 1 87 ? 19.599 -10.734 13.458 1.00 14.84 85 LEU A CA 1
ATOM 1154 C C . LEU A 1 87 ? 19.934 -9.719 12.386 1.00 15.37 85 LEU A C 1
ATOM 1155 O O . LEU A 1 87 ? 19.538 -8.548 12.488 1.00 16.31 85 LEU A O 1
ATOM 1171 N N . ARG A 1 88 ? 20.660 -10.126 11.352 1.00 15.39 86 ARG A N 1
ATOM 1172 C CA . ARG A 1 88 ? 20.957 -9.192 10.272 1.00 15.93 86 ARG A CA 1
ATOM 1173 C C . ARG A 1 88 ? 19.672 -8.636 9.648 1.00 16.28 86 ARG A C 1
ATOM 1174 O O . ARG A 1 88 ? 19.520 -7.417 9.478 1.00 16.48 86 ARG A O 1
ATOM 1195 N N . GLN A 1 89 ? 18.723 -9.523 9.316 1.00 16.39 87 GLN A N 1
ATOM 1196 C CA . GLN A 1 89 ? 17.469 -9.062 8.752 1.00 17.54 87 GLN A CA 1
ATOM 1197 C C . GLN A 1 89 ? 16.723 -8.159 9.722 1.00 16.83 87 GLN A C 1
ATOM 1198 O O . GLN A 1 89 ? 16.128 -7.145 9.306 1.00 17.27 87 GLN A O 1
ATOM 1212 N N . ALA A 1 90 ? 16.723 -8.512 11.011 1.00 15.88 88 ALA A N 1
ATOM 1213 C CA . ALA A 1 90 ? 16.033 -7.681 11.971 1.00 16.17 88 ALA A CA 1
ATOM 1214 C C . ALA A 1 90 ? 16.629 -6.292 12.039 1.00 16.84 88 ALA A C 1
ATOM 1215 O O . ALA A 1 90 ? 15.918 -5.353 12.421 1.00 17.03 88 ALA A O 1
ATOM 1222 N N . CYS A 1 91 ? 17.913 -6.141 11.672 1.00 17.38 89 CYS A N 1
ATOM 1223 C CA . CYS A 1 91 ? 18.588 -4.846 11.726 1.00 18.79 89 CYS A CA 1
ATOM 1224 C C . CYS A 1 91 ? 18.671 -4.141 10.390 1.00 18.32 89 CYS A C 1
ATOM 1225 O O . CYS A 1 91 ? 19.335 -3.103 10.298 1.00 18.53 89 CYS A O 1
ATOM 1233 N N . GLY A 1 92 ? 18.051 -4.688 9.350 1.00 18.51 90 GLY A N 1
ATOM 1234 C CA . GLY A 1 92 ? 18.153 -4.104 8.024 1.00 19.03 90 GLY A CA 1
ATOM 1235 C C . GLY A 1 92 ? 19.495 -4.234 7.375 1.00 19.98 90 GLY A C 1
ATOM 1236 O O . GLY A 1 92 ? 19.785 -3.456 6.486 1.00 21.39 90 GLY A O 1
ATOM 1240 N N . LEU A 1 93 ? 20.325 -5.199 7.798 1.00 19.77 91 LEU A N 1
ATOM 1241 C CA . LEU A 1 93 ? 21.645 -5.427 7.231 1.00 19.98 91 LEU A CA 1
ATOM 1242 C C . LEU A 1 93 ? 21.595 -6.494 6.144 1.00 21.58 91 LEU A C 1
ATOM 1243 O O . LEU A 1 93 ? 20.649 -7.289 6.067 1.00 21.86 91 LEU A O 1
ATOM 1259 N N . GLU A 1 94 ? 22.647 -6.535 5.325 1.00 24.05 92 GLU A N 1
ATOM 1260 C CA . GLU A 1 94 ? 22.738 -7.557 4.284 1.00 27.93 92 GLU A CA 1
ATOM 1261 C C . GLU A 1 94 ? 22.814 -8.946 4.903 1.00 24.76 92 GLU A C 1
ATOM 1262 O O . GLU A 1 94 ? 23.500 -9.147 5.916 1.00 22.89 92 GLU A O 1
ATOM 1274 N N . VAL A 1 95 ? 22.091 -9.924 4.281 1.00 24.82 93 VAL A N 1
ATOM 1275 C CA . VAL A 1 95 ? 22.175 -11.293 4.765 1.00 27.46 93 VAL A CA 1
ATOM 1276 C C . VAL A 1 95 ? 23.336 -11.983 4.076 1.00 28.51 93 VAL A C 1
ATOM 1277 O O . VAL A 1 95 ? 23.629 -11.701 2.911 1.00 28.87 93 VAL A O 1
ATOM 1290 N N . ASN A 1 96 ? 23.981 -12.913 4.809 1.00 30.04 94 ASN A N 1
ATOM 1291 C CA . ASN A 1 96 ? 24.946 -13.866 4.274 1.00 31.90 94 ASN A CA 1
ATOM 1292 C C . ASN A 1 96 ? 25.980 -13.161 3.396 1.00 34.40 94 ASN A C 1
ATOM 1293 O O . ASN A 1 96 ? 26.202 -13.556 2.254 1.00 34.06 94 ASN A O 1
ATOM 1304 N N . PRO A 1 97 ? 26.643 -12.103 3.925 1.00 37.62 95 PRO A N 1
ATOM 1305 C CA . PRO A 1 97 ? 27.631 -11.325 3.146 1.00 40.29 95 PRO A CA 1
ATOM 1306 C C . PRO A 1 97 ? 28.877 -12.129 2.737 1.00 43.43 95 PRO A C 1
ATOM 1307 O O . PRO A 1 97 ? 29.075 -13.240 3.238 1.00 45.42 95 PRO A O 1
#

Sequence (89 aa):
GSVTAFREALADHVSGRLRSMTVEAREISGIDVTWSEGDQGTSDYGDEYTHLPELTVTVSLTDGTRVHADPGWCIENLLRQACGLEVNP

Organism: NCBI:txid546184

Radius of gyration: 17.24 Å; Cα contacts (8 Å, |Δi|>4): 122; chains: 1; bounding box: 19×44×49 Å